Protein AF-A0A0V1IYU2-F1 (afdb_monomer_lite)

Secondary structure (DSSP, 8-state):
---------SS----S---------TT------------------------------------------------TT-HHHHHHHHHHHHHSSS--HHHHHHHHHHHHHHHHHHHHHHHHHHHHHHHHHHHHHHHHHHHHHHHHHHHHHHHHHHHHHHHHHHHHHHHHHHHHHH-

Structure (mmCIF, N/CA/C/O backbone):
data_AF-A0A0V1IYU2-F1
#
_entry.id   AF-A0A0V1IYU2-F1
#
loop_
_atom_site.group_PDB
_atom_site.id
_atom_site.type_symbol
_atom_site.label_atom_id
_atom_site.label_alt_id
_atom_site.label_comp_id
_atom_site.label_asym_id
_atom_site.label_entity_id
_atom_site.label_seq_id
_atom_site.pdbx_PDB_ins_code
_atom_site.Cartn_x
_atom_site.Cartn_y
_atom_site.Cartn_z
_atom_site.occupancy
_atom_site.B_iso_or_equiv
_atom_site.auth_seq_id
_atom_site.auth_comp_id
_atom_site.auth_asym_id
_atom_site.auth_atom_id
_atom_site.pdbx_PDB_model_num
ATOM 1 N N . MET A 1 1 ? -43.303 -24.265 19.852 1.00 39.22 1 MET A N 1
ATOM 2 C CA . MET A 1 1 ? -41.902 -24.552 19.476 1.00 39.22 1 MET A CA 1
ATOM 3 C C . MET A 1 1 ? -41.803 -24.473 17.961 1.00 39.22 1 MET A C 1
ATOM 5 O O . MET A 1 1 ? -42.443 -25.275 17.300 1.00 39.22 1 MET A O 1
ATOM 9 N N . ALA A 1 2 ? -41.106 -23.475 17.415 1.00 40.03 2 ALA A N 1
ATOM 10 C CA . ALA A 1 2 ? -40.947 -23.300 15.970 1.00 40.03 2 ALA A CA 1
ATOM 11 C C . ALA A 1 2 ? -39.476 -23.530 15.602 1.00 40.03 2 ALA A C 1
ATOM 13 O O . ALA A 1 2 ? -38.603 -22.782 16.043 1.00 40.03 2 ALA A O 1
ATOM 14 N N . LEU A 1 3 ? -39.206 -24.590 14.839 1.00 44.59 3 LEU A N 1
ATOM 15 C CA . LEU A 1 3 ? -37.882 -24.884 14.296 1.00 44.59 3 LEU A CA 1
ATOM 16 C C . LEU A 1 3 ? -37.605 -23.906 13.150 1.00 44.59 3 LEU A C 1
ATOM 18 O O . LEU A 1 3 ? -38.351 -23.868 12.172 1.00 44.59 3 LEU A O 1
ATOM 22 N N . ARG A 1 4 ? -36.550 -23.093 13.274 1.00 51.97 4 ARG A N 1
ATOM 23 C CA . ARG A 1 4 ? -36.096 -22.237 12.175 1.00 51.97 4 ARG A CA 1
ATOM 24 C C . ARG A 1 4 ? -35.326 -23.098 11.178 1.00 51.97 4 ARG A C 1
ATOM 26 O O . ARG A 1 4 ? -34.238 -23.578 11.477 1.00 51.97 4 ARG A O 1
ATOM 33 N N . TYR A 1 5 ? -35.925 -23.298 10.012 1.00 42.00 5 TYR A N 1
ATOM 34 C CA . TYR A 1 5 ? -35.306 -23.926 8.854 1.00 42.00 5 TYR A CA 1
ATOM 35 C C . TYR A 1 5 ? -34.195 -23.003 8.330 1.00 42.00 5 TYR A C 1
ATOM 37 O O . TYR A 1 5 ? -34.474 -21.899 7.865 1.00 42.00 5 TYR A O 1
ATOM 45 N N . ILE A 1 6 ? -32.933 -23.417 8.454 1.00 53.81 6 ILE A N 1
ATOM 46 C CA . ILE A 1 6 ? -31.809 -22.727 7.814 1.00 53.81 6 ILE A CA 1
ATOM 47 C C . ILE A 1 6 ? -31.797 -23.188 6.356 1.00 53.81 6 ILE A C 1
ATOM 49 O O . ILE A 1 6 ? -31.488 -24.342 6.074 1.00 53.81 6 ILE A O 1
ATOM 53 N N . GLN A 1 7 ? -32.158 -22.298 5.430 1.00 43.53 7 GLN A N 1
ATOM 54 C CA . GLN A 1 7 ? -31.905 -22.513 4.007 1.00 43.53 7 GLN A CA 1
ATOM 55 C C . GLN A 1 7 ? -30.392 -22.467 3.770 1.00 43.53 7 GLN A C 1
ATOM 57 O O . GLN A 1 7 ? -29.787 -21.397 3.783 1.00 43.53 7 GLN A O 1
ATOM 62 N N . SER A 1 8 ? -29.772 -23.623 3.547 1.00 50.06 8 SER A N 1
ATOM 63 C CA . SER A 1 8 ? -28.464 -23.695 2.899 1.00 50.06 8 SER A CA 1
ATOM 64 C C . SER A 1 8 ? -28.647 -23.508 1.391 1.00 50.06 8 SER A C 1
ATOM 66 O O . SER A 1 8 ? -29.415 -24.237 0.763 1.00 50.06 8 SER A O 1
ATOM 68 N N . SER A 1 9 ? -27.954 -22.513 0.829 1.00 43.78 9 SER A N 1
ATOM 69 C CA . SER A 1 9 ? -27.851 -22.286 -0.620 1.00 43.78 9 SER A CA 1
ATOM 70 C C . SER A 1 9 ? -27.210 -23.506 -1.311 1.00 43.78 9 SER A C 1
ATOM 72 O O . SER A 1 9 ? -26.313 -24.100 -0.709 1.00 43.78 9 SER A O 1
ATOM 74 N N . PRO A 1 10 ? -27.623 -23.900 -2.535 1.00 50.91 10 PRO A N 1
ATOM 75 C CA . PRO A 1 10 ? -27.246 -25.189 -3.120 1.00 50.91 10 PRO A CA 1
ATOM 76 C C . PRO A 1 10 ? -25.832 -25.252 -3.700 1.00 50.91 10 PRO A C 1
ATOM 78 O O . PRO A 1 10 ? -25.404 -26.334 -4.082 1.00 50.91 10 PRO A O 1
ATOM 81 N N . GLU A 1 11 ? -25.094 -24.146 -3.779 1.00 49.44 11 GLU A N 1
ATOM 82 C CA . GLU A 1 11 ? -23.765 -24.153 -4.394 1.00 49.44 11 GLU A CA 1
ATOM 83 C C . GLU A 1 11 ? -22.719 -23.516 -3.481 1.00 49.44 11 GLU A C 1
ATOM 85 O O . GLU A 1 11 ? -22.836 -22.377 -3.023 1.00 49.44 11 GLU A O 1
ATOM 90 N N . GLY A 1 12 ? -21.714 -24.328 -3.156 1.00 53.03 12 GLY A N 1
ATOM 91 C CA . GLY A 1 12 ? -20.666 -24.036 -2.195 1.00 53.03 12 GLY A CA 1
ATOM 92 C C . GLY A 1 12 ? -19.688 -22.977 -2.682 1.00 53.03 12 GLY A C 1
ATOM 93 O O . GLY A 1 12 ? -18.612 -23.297 -3.178 1.00 53.03 12 GLY A O 1
ATOM 94 N N . THR A 1 13 ? -20.006 -21.713 -2.430 1.00 49.16 13 THR A N 1
ATOM 95 C CA . THR A 1 13 ? -19.024 -20.626 -2.438 1.00 49.16 13 THR A CA 1
ATOM 96 C C . THR A 1 13 ? -19.037 -19.925 -1.088 1.00 49.16 13 THR A C 1
ATOM 98 O O . THR A 1 13 ? -19.891 -19.085 -0.805 1.00 49.16 13 THR A O 1
ATOM 101 N N . HIS A 1 14 ? -18.078 -20.290 -0.237 1.00 49.97 14 HIS A N 1
ATOM 102 C CA . HIS A 1 14 ? -17.755 -19.537 0.967 1.00 49.97 14 HIS A CA 1
ATOM 103 C C . HIS A 1 14 ? -17.248 -18.145 0.571 1.00 49.97 14 HIS A C 1
ATOM 105 O O . HIS A 1 14 ? -16.260 -18.013 -0.151 1.00 49.97 14 HIS A O 1
ATOM 111 N N . LEU A 1 15 ? -17.928 -17.105 1.055 1.00 50.03 15 LEU A N 1
ATOM 112 C CA . LEU A 1 15 ? -17.419 -15.741 1.021 1.00 50.03 15 LEU A CA 1
ATOM 113 C C . LEU A 1 15 ? -16.381 -15.540 2.133 1.00 50.03 15 LEU A C 1
ATOM 115 O O . LEU A 1 15 ? -16.536 -16.032 3.248 1.00 50.03 15 LEU A O 1
ATOM 119 N N . VAL A 1 16 ? -15.403 -14.695 1.802 1.00 42.38 16 VAL A N 1
ATOM 120 C CA . VAL A 1 16 ? -14.367 -14.084 2.653 1.00 42.38 16 VAL A CA 1
ATOM 121 C C . VAL A 1 16 ? -13.100 -14.923 2.863 1.00 42.38 16 VAL A C 1
ATOM 123 O O . VAL A 1 16 ? -12.775 -15.392 3.946 1.00 42.38 16 VAL A O 1
ATOM 126 N N . GLY A 1 17 ? -12.320 -15.006 1.789 1.00 37.50 17 GLY A N 1
ATOM 127 C CA . GLY A 1 17 ? -10.905 -15.357 1.800 1.00 37.50 17 GLY A CA 1
ATOM 128 C C . GLY A 1 17 ? -10.401 -15.305 0.366 1.00 37.50 17 GLY A C 1
ATOM 129 O O . GLY A 1 17 ? -10.810 -16.116 -0.455 1.00 37.50 17 GLY A O 1
ATOM 130 N N . VAL A 1 18 ? -9.575 -14.319 0.017 1.00 42.00 18 VAL A N 1
ATOM 131 C CA . VAL A 1 18 ? -8.947 -14.260 -1.310 1.00 42.00 18 VAL A CA 1
ATOM 132 C C . VAL A 1 18 ? -7.918 -15.388 -1.388 1.00 42.00 18 VAL A C 1
ATOM 134 O O . VAL A 1 18 ? -6.740 -15.200 -1.099 1.00 42.00 18 VAL A O 1
ATOM 137 N N . SER A 1 19 ? -8.362 -16.582 -1.768 1.00 37.44 19 SER A N 1
ATOM 138 C CA . SER A 1 19 ? -7.483 -17.624 -2.281 1.00 37.44 19 SER A CA 1
ATOM 139 C C . SER A 1 19 ? -7.230 -17.306 -3.747 1.00 37.44 19 SER A C 1
ATOM 141 O O . SER A 1 19 ? -8.025 -17.632 -4.625 1.00 37.44 19 SER A O 1
ATOM 143 N N . ARG A 1 20 ? -6.118 -16.620 -4.017 1.00 35.91 20 ARG A N 1
ATOM 144 C CA . ARG A 1 20 ? -5.552 -16.550 -5.363 1.00 35.91 20 ARG A CA 1
ATOM 145 C C . ARG A 1 20 ? -5.159 -17.974 -5.758 1.00 35.91 20 ARG A C 1
ATOM 147 O O . ARG A 1 20 ? -4.127 -18.467 -5.311 1.00 35.91 20 ARG A O 1
ATOM 154 N N . ALA A 1 21 ? -5.998 -18.635 -6.549 1.00 38.84 21 ALA A N 1
ATOM 155 C CA . ALA A 1 21 ? -5.629 -19.858 -7.242 1.00 38.84 21 ALA A CA 1
ATOM 156 C C . ALA A 1 21 ? -4.507 -19.505 -8.228 1.00 38.84 21 ALA A C 1
ATOM 158 O O . ALA A 1 21 ? -4.704 -18.747 -9.176 1.00 38.84 21 ALA A O 1
ATOM 159 N N . VAL A 1 22 ? -3.298 -19.970 -7.930 1.00 41.03 22 VAL A N 1
ATOM 160 C CA . VAL A 1 22 ? -2.207 -20.022 -8.898 1.00 41.03 22 VAL A CA 1
ATOM 161 C C . VAL A 1 22 ? -2.395 -21.344 -9.624 1.00 41.03 22 VAL A C 1
ATOM 163 O O . VAL A 1 22 ? -2.252 -22.400 -9.012 1.00 41.03 22 VAL A O 1
ATOM 166 N N . GLU A 1 23 ? -2.778 -21.284 -10.896 1.00 42.31 23 GLU A N 1
ATOM 167 C CA . GLU A 1 23 ? -2.736 -22.447 -11.777 1.00 42.31 23 GLU A CA 1
ATOM 168 C C . GLU A 1 23 ? -1.279 -22.916 -11.861 1.00 42.31 23 GLU A C 1
ATOM 170 O O . GLU A 1 23 ? -0.375 -22.156 -12.219 1.00 42.31 23 GLU A O 1
ATOM 175 N N . VAL A 1 24 ? -1.045 -24.149 -11.419 1.00 38.22 24 VAL A N 1
ATOM 176 C CA . VAL A 1 24 ? 0.263 -24.796 -11.451 1.00 38.22 24 VAL A CA 1
ATOM 177 C C . VAL A 1 24 ? 0.480 -25.301 -12.874 1.00 38.22 24 VAL A C 1
ATOM 179 O O . VAL A 1 24 ? -0.095 -26.308 -13.271 1.00 38.22 24 VAL A O 1
ATOM 182 N N . ASP A 1 25 ? 1.302 -24.587 -13.639 1.00 40.94 25 ASP A N 1
ATOM 183 C CA . ASP A 1 25 ? 1.925 -25.119 -14.851 1.00 40.94 25 ASP A CA 1
ATOM 184 C C . ASP A 1 25 ? 3.034 -26.103 -14.431 1.00 40.94 25 ASP A C 1
ATOM 186 O O . ASP A 1 25 ? 3.992 -25.731 -13.745 1.00 40.94 25 ASP A O 1
ATOM 190 N N . GLU A 1 26 ? 2.893 -27.378 -14.796 1.00 48.06 26 GLU A N 1
ATOM 191 C CA . GLU A 1 26 ? 3.745 -28.490 -14.348 1.00 48.06 26 GLU A CA 1
ATOM 192 C C . GLU A 1 26 ? 5.155 -28.522 -14.978 1.00 48.06 26 GLU A C 1
ATOM 194 O O . GLU A 1 26 ? 5.830 -29.548 -14.925 1.00 48.06 26 GLU A O 1
ATOM 199 N N . ASN A 1 27 ? 5.665 -27.426 -15.553 1.00 49.31 27 ASN A N 1
ATOM 200 C CA . ASN A 1 27 ? 6.906 -27.482 -16.341 1.00 49.31 27 ASN A CA 1
ATOM 201 C C . ASN A 1 27 ? 7.985 -26.432 -16.039 1.00 49.31 27 ASN A C 1
ATOM 203 O O . ASN A 1 27 ? 8.758 -26.057 -16.923 1.00 49.31 27 ASN A O 1
ATOM 207 N N . THR A 1 28 ? 8.162 -26.032 -14.775 1.00 42.28 28 THR A N 1
ATOM 208 C CA . THR A 1 28 ? 9.321 -25.200 -14.389 1.00 42.28 28 THR A CA 1
ATOM 209 C C . THR A 1 28 ? 10.238 -25.888 -13.373 1.00 42.28 28 THR A C 1
ATOM 211 O O 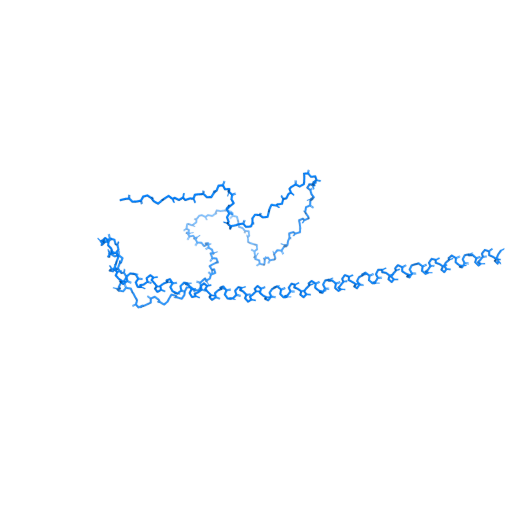. THR A 1 28 ? 9.906 -26.078 -12.206 1.00 42.28 28 THR A O 1
ATOM 214 N N . LYS A 1 29 ? 11.442 -26.253 -13.837 1.00 53.75 29 LYS A N 1
ATOM 215 C CA . LYS A 1 29 ? 12.543 -26.830 -13.042 1.00 53.75 29 LYS A CA 1
ATOM 216 C C . LYS A 1 29 ? 12.932 -25.903 -11.871 1.00 53.75 29 LYS A C 1
ATOM 218 O O . LYS A 1 29 ? 12.954 -24.686 -12.060 1.00 53.75 29 LYS A O 1
ATOM 223 N N . PRO A 1 30 ? 13.334 -26.429 -10.696 1.00 39.62 30 PRO A N 1
ATOM 224 C CA . PRO A 1 30 ? 13.686 -25.598 -9.546 1.00 39.62 30 PRO A CA 1
ATOM 225 C C . PRO A 1 30 ? 14.987 -24.821 -9.802 1.00 39.62 30 PRO A C 1
ATOM 227 O O . PRO A 1 30 ? 16.094 -25.364 -9.748 1.00 39.62 30 PRO A O 1
ATOM 230 N N . GLY A 1 31 ? 14.852 -23.524 -10.081 1.00 40.91 31 GLY A N 1
ATOM 231 C CA . GLY A 1 31 ? 15.964 -22.581 -10.150 1.00 40.91 31 GLY A CA 1
ATOM 232 C C . GLY A 1 31 ? 16.564 -22.335 -8.764 1.00 40.91 31 GLY A C 1
ATOM 233 O O . GLY A 1 31 ? 15.858 -22.045 -7.800 1.00 40.91 31 GLY A O 1
ATOM 234 N N . LYS A 1 32 ? 17.890 -22.456 -8.648 1.00 47.50 32 LYS A N 1
ATOM 235 C CA . LYS A 1 32 ? 18.639 -22.182 -7.413 1.00 47.50 32 LYS A CA 1
ATOM 236 C C . LYS A 1 32 ? 18.584 -20.683 -7.091 1.00 47.50 32 LYS A C 1
ATOM 238 O O . LYS A 1 32 ? 19.173 -19.882 -7.809 1.00 47.50 32 LYS A O 1
ATOM 243 N N . VAL A 1 33 ? 17.934 -20.312 -5.989 1.00 47.84 33 VAL A N 1
ATOM 244 C CA . VAL A 1 33 ? 17.949 -18.933 -5.471 1.00 47.84 33 VAL A CA 1
ATOM 245 C C . VAL A 1 33 ? 19.329 -18.631 -4.852 1.00 47.84 33 VAL A C 1
ATOM 247 O O . VAL A 1 33 ? 19.802 -19.423 -4.027 1.00 47.84 33 VAL A O 1
ATOM 250 N N . PRO A 1 34 ? 20.006 -17.519 -5.201 1.00 47.34 34 PRO A N 1
ATOM 251 C CA . PRO A 1 34 ? 21.281 -17.148 -4.590 1.00 47.34 34 PRO A CA 1
ATOM 252 C C . PRO A 1 34 ? 21.102 -16.795 -3.108 1.00 47.34 34 PRO A C 1
ATOM 254 O O . PRO A 1 34 ? 20.306 -15.932 -2.743 1.00 47.34 34 PRO A O 1
ATOM 257 N N . LYS A 1 35 ? 21.873 -17.448 -2.232 1.00 54.34 35 LYS A N 1
ATOM 258 C CA . LYS A 1 35 ? 21.887 -17.188 -0.785 1.00 54.34 35 LYS A CA 1
ATOM 259 C C . LYS A 1 35 ? 22.670 -15.910 -0.462 1.00 54.34 35 LYS A C 1
ATOM 261 O O . LYS A 1 35 ? 23.770 -15.986 0.081 1.00 54.34 35 LYS A O 1
ATOM 266 N N . ASN A 1 36 ? 22.099 -14.737 -0.720 1.00 47.75 36 ASN A N 1
ATOM 267 C CA . ASN A 1 36 ? 22.630 -13.489 -0.164 1.00 47.75 36 ASN A CA 1
ATOM 268 C C . ASN A 1 36 ? 22.087 -13.280 1.253 1.00 47.75 36 ASN A C 1
ATOM 270 O O . ASN A 1 36 ? 21.103 -12.590 1.497 1.00 47.75 36 ASN A O 1
ATOM 274 N N . ARG A 1 37 ? 22.753 -13.934 2.209 1.00 50.78 37 ARG A N 1
ATOM 275 C CA . ARG A 1 37 ? 22.524 -13.767 3.644 1.00 50.78 37 ARG A CA 1
ATOM 276 C C . ARG A 1 37 ? 23.103 -12.420 4.078 1.00 50.78 37 ARG A C 1
ATOM 278 O O . ARG A 1 37 ? 24.315 -12.306 4.262 1.00 50.78 37 ARG A O 1
ATOM 285 N N . ILE A 1 38 ? 22.240 -11.420 4.247 1.00 51.69 38 ILE A N 1
ATOM 286 C CA . ILE A 1 38 ? 22.574 -10.133 4.873 1.00 51.69 38 ILE A CA 1
ATOM 287 C C . ILE A 1 38 ? 23.234 -10.418 6.233 1.00 51.69 38 ILE A C 1
ATOM 289 O O . ILE A 1 38 ? 22.621 -10.994 7.135 1.00 51.69 38 ILE A O 1
ATOM 293 N N . LYS A 1 39 ? 24.521 -10.075 6.366 1.00 48.34 39 LYS A N 1
ATOM 294 C CA . LYS A 1 39 ? 25.270 -10.184 7.623 1.00 48.34 39 LYS A CA 1
ATOM 295 C C . LYS A 1 39 ? 24.852 -9.018 8.521 1.00 48.34 39 LYS A C 1
ATOM 297 O O . LYS A 1 39 ? 25.295 -7.896 8.312 1.00 48.34 39 LYS A O 1
ATOM 302 N N . ARG A 1 40 ? 24.001 -9.281 9.515 1.00 42.00 40 ARG A N 1
ATOM 303 C CA . ARG A 1 40 ? 23.766 -8.337 10.615 1.00 42.00 40 ARG A CA 1
ATOM 304 C C . ARG A 1 40 ? 25.032 -8.269 11.469 1.00 42.00 40 ARG A C 1
ATOM 306 O O . ARG A 1 40 ? 25.471 -9.289 12.000 1.00 42.00 40 ARG A O 1
ATOM 313 N N . PHE A 1 41 ? 25.630 -7.086 11.551 1.00 42.12 41 PHE A N 1
ATOM 314 C CA . PHE A 1 41 ? 26.719 -6.787 12.471 1.00 42.12 41 PHE A CA 1
ATOM 315 C C . PHE A 1 41 ? 26.152 -6.738 13.892 1.00 42.12 41 PHE A C 1
ATOM 317 O O . PHE A 1 41 ? 25.411 -5.822 14.228 1.00 42.12 41 PHE A O 1
ATOM 324 N N . PHE A 1 42 ? 26.493 -7.726 14.716 1.00 41.34 42 PHE A N 1
ATOM 325 C CA . PHE A 1 42 ? 26.373 -7.616 16.166 1.00 41.34 42 PHE A CA 1
ATOM 326 C C . PHE A 1 42 ? 27.781 -7.416 16.722 1.00 41.34 42 PHE A C 1
ATOM 328 O O . PHE A 1 42 ? 28.609 -8.327 16.700 1.00 41.34 42 PHE A O 1
ATOM 335 N N . SER A 1 43 ? 28.066 -6.198 17.173 1.00 47.62 43 SER A N 1
ATOM 336 C CA . SER A 1 43 ? 29.187 -5.903 18.057 1.00 47.62 43 SER A CA 1
ATOM 337 C C . SER A 1 43 ? 28.855 -6.466 19.438 1.00 47.62 43 SER A C 1
ATOM 339 O O . SER A 1 43 ? 28.040 -5.902 20.163 1.00 47.62 43 SER A O 1
ATOM 341 N N . GLY A 1 44 ? 29.447 -7.604 19.788 1.00 36.62 44 GLY A N 1
ATOM 342 C CA . GLY A 1 44 ? 29.257 -8.239 21.088 1.00 36.62 44 GLY A CA 1
ATOM 343 C C . GLY A 1 44 ? 30.389 -9.219 21.363 1.00 36.62 44 GLY A C 1
ATOM 344 O O . GLY A 1 44 ? 30.663 -10.104 20.558 1.00 36.62 44 GLY A O 1
ATOM 345 N N . SER A 1 45 ? 31.091 -8.982 22.464 1.00 45.41 45 SER A N 1
ATOM 346 C CA . SER A 1 45 ? 32.382 -9.557 22.839 1.00 45.41 45 SER A CA 1
ATOM 347 C C . SER A 1 45 ? 32.393 -11.091 22.912 1.00 45.41 45 SER A C 1
ATOM 349 O O . SER A 1 45 ? 31.461 -11.718 23.410 1.00 45.41 45 SER A O 1
ATOM 351 N N . ARG A 1 46 ? 33.479 -11.712 22.434 1.00 40.84 46 ARG A N 1
ATOM 352 C CA . ARG A 1 46 ? 33.683 -13.167 22.453 1.00 40.84 46 ARG A CA 1
ATOM 353 C C . ARG A 1 46 ? 34.395 -13.561 23.752 1.00 40.84 46 ARG A C 1
ATOM 355 O O . ARG A 1 46 ? 35.611 -13.418 23.836 1.00 40.84 46 ARG A O 1
ATOM 362 N N . VAL A 1 47 ? 33.668 -14.106 24.726 1.00 39.78 47 VAL A N 1
ATOM 363 C CA . VAL A 1 47 ? 34.256 -14.711 25.936 1.00 39.78 47 VAL A CA 1
ATOM 364 C C . VAL A 1 47 ? 34.239 -16.238 25.798 1.00 39.78 47 VAL A C 1
ATOM 366 O O . VAL A 1 47 ? 33.200 -16.835 25.528 1.00 39.78 47 VAL A O 1
ATOM 369 N N . LYS A 1 48 ? 35.413 -16.870 25.929 1.00 46.50 48 LYS A N 1
ATOM 370 C CA . LYS A 1 48 ? 35.601 -18.331 26.000 1.00 46.50 48 LYS A CA 1
ATOM 371 C C . LYS A 1 48 ? 35.697 -18.737 27.473 1.00 46.50 48 LYS A C 1
ATOM 373 O O . LYS A 1 48 ? 36.507 -18.138 28.174 1.00 46.50 48 LYS A O 1
ATOM 378 N N . VAL A 1 49 ? 34.967 -19.764 27.922 1.00 36.62 49 VAL A N 1
ATOM 379 C CA . VAL A 1 49 ? 35.146 -20.339 29.273 1.00 36.62 49 VAL A CA 1
ATOM 380 C C . VAL A 1 49 ? 35.106 -21.876 29.232 1.00 36.62 49 VAL A C 1
ATOM 382 O O . VAL A 1 49 ? 34.255 -22.459 28.563 1.00 36.62 49 VAL A O 1
ATOM 385 N N . SER A 1 50 ? 36.078 -22.493 29.919 1.00 37.50 50 SER A N 1
ATOM 386 C CA . SER A 1 50 ? 36.258 -23.937 30.187 1.00 37.50 50 SER A CA 1
ATOM 387 C C . SER A 1 50 ? 35.326 -24.451 31.302 1.00 37.50 50 SER A C 1
ATOM 389 O O . SER A 1 50 ? 34.828 -23.638 32.078 1.00 37.50 50 SER A O 1
ATOM 391 N N . PRO A 1 51 ? 35.104 -25.774 31.445 1.00 46.34 51 PRO A N 1
ATOM 392 C CA . PRO A 1 51 ? 34.079 -26.304 32.340 1.00 46.34 51 PRO A CA 1
ATOM 393 C C . PRO A 1 51 ? 34.568 -26.580 33.775 1.00 46.34 51 PRO A C 1
ATOM 395 O O . PRO A 1 51 ? 35.714 -26.969 33.994 1.00 46.34 51 PRO A O 1
ATOM 398 N N . ASN A 1 52 ? 33.597 -26.500 34.694 1.00 41.53 52 ASN A N 1
ATOM 399 C CA . ASN A 1 52 ? 33.542 -26.973 36.087 1.00 41.53 52 ASN A CA 1
ATOM 400 C C . ASN A 1 52 ? 34.154 -26.079 37.178 1.00 41.53 52 ASN A C 1
ATOM 402 O O . ASN A 1 52 ? 35.350 -26.149 37.438 1.00 41.53 52 ASN A O 1
ATOM 406 N N . LYS A 1 53 ? 33.296 -25.388 37.947 1.00 38.66 53 LYS A N 1
ATOM 407 C CA . LYS A 1 53 ? 32.718 -25.888 39.215 1.00 38.66 53 LYS A CA 1
ATOM 408 C C . LYS A 1 53 ? 31.351 -25.235 39.462 1.00 38.66 53 LYS A C 1
ATOM 410 O O . LYS A 1 53 ? 31.048 -24.190 38.902 1.00 38.66 53 LYS A O 1
ATOM 415 N N . VAL A 1 54 ? 30.518 -25.950 40.205 1.00 49.06 54 VAL A N 1
ATOM 416 C CA . VAL A 1 54 ? 29.086 -25.726 40.408 1.00 49.06 54 VAL A CA 1
ATOM 417 C C . VAL A 1 54 ? 28.888 -24.702 41.521 1.00 49.06 54 VAL A C 1
ATOM 419 O O . VAL A 1 54 ? 29.368 -24.954 42.617 1.00 49.06 54 VAL A O 1
ATOM 422 N N . ASP A 1 55 ? 28.141 -23.634 41.252 1.00 41.03 55 ASP A N 1
ATOM 423 C CA . ASP A 1 55 ? 27.385 -22.891 42.263 1.00 41.03 55 ASP A CA 1
ATOM 424 C C . ASP A 1 55 ? 25.995 -22.627 41.676 1.00 41.03 55 ASP A C 1
ATOM 426 O O . ASP A 1 55 ? 25.842 -22.051 40.597 1.00 41.03 55 ASP A O 1
ATOM 430 N N . VAL A 1 56 ? 24.972 -23.153 42.348 1.00 52.91 56 VAL A N 1
ATOM 431 C CA . VAL A 1 56 ? 23.565 -22.978 41.981 1.00 52.91 56 VAL A CA 1
ATOM 432 C C . VAL A 1 56 ? 23.191 -21.513 42.186 1.00 52.91 56 VAL A C 1
ATOM 434 O O . VAL A 1 56 ? 23.142 -21.028 43.312 1.00 52.91 56 VAL A O 1
ATOM 43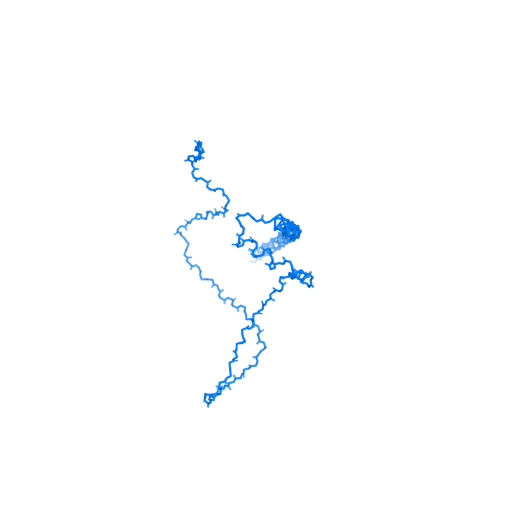7 N N . SER A 1 57 ? 22.892 -20.823 41.088 1.00 47.19 57 SER A N 1
ATOM 438 C CA . SER A 1 57 ? 22.172 -19.554 41.086 1.00 47.19 57 SER A CA 1
ATOM 439 C C . SER A 1 57 ? 21.207 -19.560 39.907 1.00 47.19 57 SER A C 1
ATOM 441 O O . SER A 1 57 ? 21.606 -19.589 38.742 1.00 47.19 57 SER A O 1
ATOM 443 N N . THR A 1 58 ? 19.921 -19.640 40.225 1.00 54.16 58 THR A N 1
ATOM 444 C CA . THR A 1 58 ? 18.810 -19.625 39.277 1.00 54.16 58 THR A CA 1
ATOM 445 C C . THR A 1 58 ? 18.793 -18.276 38.554 1.00 54.16 58 THR A C 1
ATOM 447 O O . THR A 1 58 ? 18.430 -17.273 39.158 1.00 54.16 58 THR A O 1
ATOM 450 N N . MET A 1 59 ? 19.171 -18.228 37.272 1.00 40.94 59 MET A N 1
ATOM 451 C CA . MET A 1 59 ? 18.980 -17.037 36.434 1.00 40.94 59 MET A CA 1
ATOM 452 C C . MET A 1 59 ? 18.014 -17.346 35.294 1.00 40.94 59 MET A C 1
ATOM 454 O O . MET A 1 59 ? 18.373 -17.885 34.248 1.00 40.94 59 MET A O 1
ATOM 458 N N . THR A 1 60 ? 16.751 -17.017 35.533 1.00 59.03 60 THR A N 1
ATOM 459 C CA . THR A 1 60 ? 15.720 -16.828 34.515 1.00 59.03 60 THR A CA 1
ATOM 460 C C . THR A 1 60 ? 15.858 -15.431 33.922 1.00 59.03 60 THR A C 1
ATOM 462 O O . THR A 1 60 ? 15.121 -14.539 34.319 1.00 59.03 60 THR A O 1
ATOM 465 N N . ASP A 1 61 ? 16.754 -15.246 32.956 1.00 47.25 61 ASP A N 1
ATOM 466 C CA . ASP A 1 61 ? 16.806 -14.009 32.167 1.00 47.25 61 ASP A CA 1
ATOM 467 C C . ASP A 1 61 ? 16.496 -14.323 30.700 1.00 47.25 61 ASP A C 1
ATOM 469 O O . ASP A 1 61 ? 17.362 -14.358 29.825 1.00 47.25 61 ASP A O 1
ATOM 473 N N . VAL A 1 62 ? 15.213 -14.577 30.427 1.00 58.41 62 VAL A N 1
ATOM 474 C CA . VAL A 1 62 ? 14.665 -14.442 29.074 1.00 58.41 62 VAL A CA 1
ATOM 475 C C . VAL A 1 62 ? 14.270 -12.979 28.921 1.00 58.41 62 VAL A C 1
ATOM 477 O O . VAL A 1 62 ? 13.237 -12.551 29.430 1.00 58.41 62 VAL A O 1
ATOM 480 N N . ALA A 1 63 ? 15.103 -12.206 28.227 1.00 50.34 63 ALA A N 1
ATOM 481 C CA . ALA A 1 63 ? 14.759 -10.853 27.811 1.00 50.34 63 ALA A CA 1
ATOM 482 C C . ALA A 1 63 ? 13.618 -10.919 26.782 1.00 50.34 63 ALA A C 1
ATOM 484 O O . ALA A 1 63 ? 13.834 -11.090 25.580 1.00 50.34 63 ALA A O 1
ATOM 485 N N . VAL A 1 64 ? 12.384 -10.834 27.274 1.00 48.59 64 VAL A N 1
ATOM 486 C CA . VAL A 1 64 ? 11.200 -10.580 26.458 1.00 48.59 64 VAL A CA 1
ATOM 487 C C . VAL A 1 64 ? 11.254 -9.108 26.068 1.00 48.59 64 VAL A C 1
ATOM 489 O O . VAL A 1 64 ? 11.079 -8.231 26.907 1.00 48.59 64 VAL A O 1
ATOM 492 N N . ASN A 1 65 ? 11.514 -8.825 24.791 1.00 51.88 65 ASN A N 1
ATOM 493 C CA . ASN A 1 65 ? 11.268 -7.497 24.238 1.00 51.88 65 ASN A CA 1
ATOM 494 C C . ASN A 1 65 ? 9.753 -7.311 24.127 1.00 51.88 65 ASN A C 1
ATOM 496 O O . ASN A 1 65 ? 9.148 -7.596 23.093 1.00 51.88 65 ASN A O 1
ATOM 500 N N . THR A 1 66 ? 9.139 -6.878 25.219 1.00 50.53 66 THR A N 1
ATOM 501 C CA . THR A 1 66 ? 7.752 -6.435 25.251 1.00 50.53 66 THR A CA 1
ATOM 502 C C . THR A 1 66 ? 7.671 -5.112 24.498 1.00 50.53 66 THR A C 1
ATOM 504 O O . THR A 1 66 ? 8.166 -4.089 24.960 1.00 50.53 66 THR A O 1
ATOM 507 N N . VAL A 1 67 ? 7.068 -5.129 23.308 1.00 52.47 67 VAL A N 1
ATOM 508 C CA . VAL A 1 67 ? 6.509 -3.910 22.721 1.00 52.47 67 VAL A CA 1
ATOM 509 C C . VAL A 1 67 ? 5.368 -3.512 23.645 1.00 52.47 67 VAL A C 1
ATOM 511 O O . VAL A 1 67 ? 4.403 -4.263 23.786 1.00 52.47 67 VAL A O 1
ATOM 514 N N . GLU A 1 68 ? 5.510 -2.378 24.326 1.00 41.06 68 GLU A N 1
ATOM 515 C CA . GLU A 1 68 ? 4.436 -1.794 25.119 1.00 41.06 68 GLU A CA 1
ATOM 516 C C . GLU A 1 68 ? 3.285 -1.435 24.175 1.00 41.06 68 GLU A C 1
ATOM 518 O O . GLU A 1 68 ? 3.235 -0.363 23.574 1.00 41.06 68 GLU A O 1
ATOM 523 N N . ILE A 1 69 ? 2.341 -2.363 24.022 1.00 48.34 69 ILE A N 1
ATOM 524 C CA . ILE A 1 69 ? 0.972 -2.001 23.685 1.00 48.34 69 ILE A CA 1
ATOM 525 C C . ILE A 1 69 ? 0.533 -1.143 24.864 1.00 48.34 69 ILE A C 1
ATOM 527 O O . ILE A 1 69 ? 0.331 -1.664 25.960 1.00 48.34 69 ILE A O 1
ATOM 531 N N . GLY A 1 70 ? 0.491 0.173 24.656 1.00 46.66 70 GLY A N 1
ATOM 532 C CA . GLY A 1 70 ? 0.076 1.156 25.648 1.00 46.66 70 GLY A CA 1
ATOM 533 C C . GLY A 1 70 ? -1.365 0.908 26.077 1.00 46.66 70 GLY A C 1
ATOM 534 O O . GLY A 1 70 ? -2.296 1.544 25.592 1.00 46.66 70 GLY A O 1
ATOM 535 N N . VAL A 1 71 ? -1.556 -0.035 26.993 1.00 44.78 71 VAL A N 1
ATOM 536 C CA . VAL A 1 71 ? -2.753 -0.128 27.809 1.00 44.78 71 VAL A CA 1
ATOM 537 C C . VAL A 1 71 ? -2.600 0.983 28.837 1.00 44.78 71 VAL A C 1
ATOM 539 O O . VAL A 1 71 ? -1.804 0.867 29.763 1.00 44.78 71 VAL A O 1
ATOM 542 N N . CYS A 1 72 ? -3.326 2.088 28.656 1.00 35.53 72 CYS A N 1
ATOM 543 C CA . CYS A 1 72 ? -3.445 3.121 29.680 1.00 35.53 72 CYS A CA 1
ATOM 544 C C . CYS A 1 72 ? -4.158 2.517 30.895 1.00 35.53 72 CYS A C 1
ATOM 546 O O . CYS A 1 72 ? -5.381 2.553 31.015 1.00 35.53 72 CYS A O 1
ATOM 548 N N . THR A 1 73 ? -3.392 1.895 31.779 1.00 48.28 73 THR A N 1
ATOM 549 C CA . THR A 1 73 ? -3.854 1.381 33.058 1.00 48.28 73 THR A CA 1
ATOM 550 C C . THR A 1 73 ? -3.917 2.515 34.074 1.00 48.28 73 THR A C 1
ATOM 552 O O . THR A 1 73 ? -3.076 2.626 34.960 1.00 48.28 73 THR A O 1
ATOM 555 N N . GLU A 1 74 ? -4.949 3.349 33.983 1.00 49.75 74 GLU A N 1
ATOM 556 C CA . GLU A 1 74 ? -5.402 4.150 35.124 1.00 49.75 74 GLU A CA 1
ATOM 557 C C . GLU A 1 74 ? -6.239 3.240 36.048 1.00 49.75 74 GLU A C 1
ATOM 559 O O . GLU A 1 74 ? -7.465 3.227 35.996 1.00 49.75 74 GLU A O 1
ATOM 564 N N . ILE A 1 75 ? -5.579 2.389 36.851 1.00 50.88 75 ILE A N 1
ATOM 565 C CA . ILE A 1 75 ? -6.243 1.362 37.695 1.00 50.88 75 ILE A CA 1
ATOM 566 C C . ILE A 1 75 ? -6.3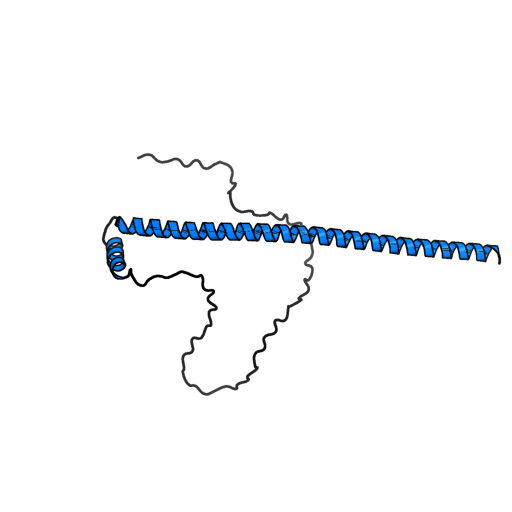44 1.723 39.183 1.00 50.88 75 ILE A C 1
ATOM 568 O O . ILE A 1 75 ? -6.804 0.903 39.976 1.00 50.88 75 ILE A O 1
ATOM 572 N N . ASN A 1 76 ? -5.960 2.931 39.593 1.00 46.97 76 ASN A N 1
ATOM 573 C CA . ASN A 1 76 ? -5.719 3.213 41.014 1.00 46.97 76 ASN A CA 1
ATOM 574 C C . ASN A 1 76 ? -6.945 3.679 41.828 1.00 46.97 76 ASN A C 1
ATOM 576 O O . ASN A 1 76 ? -6.777 4.069 42.976 1.00 46.97 76 ASN A O 1
ATOM 580 N N . ALA A 1 77 ? -8.174 3.609 41.297 1.00 44.94 77 ALA A N 1
ATOM 581 C CA . ALA A 1 77 ? -9.375 4.063 42.026 1.00 44.94 77 ALA A CA 1
ATOM 582 C C . ALA A 1 77 ? -10.575 3.086 42.031 1.00 44.94 77 ALA A C 1
ATOM 584 O O . ALA A 1 77 ? -11.640 3.442 42.522 1.00 44.94 77 ALA A O 1
ATOM 585 N N . LEU A 1 78 ? -10.443 1.861 41.502 1.00 49.69 78 LEU A N 1
ATOM 586 C CA . LEU A 1 78 ? -11.595 0.974 41.216 1.00 49.69 78 LEU A CA 1
ATOM 587 C C . LEU A 1 78 ? -11.539 -0.420 41.867 1.00 49.69 78 LEU A C 1
ATOM 589 O O . LEU A 1 78 ? -12.351 -1.282 41.539 1.00 49.69 78 LEU A O 1
ATOM 593 N N . GLN A 1 79 ? -10.591 -0.677 42.769 1.00 49.44 79 GLN A N 1
ATOM 594 C CA . GLN A 1 79 ? -10.408 -2.013 43.357 1.00 49.44 79 GLN A CA 1
ATOM 595 C C . GLN A 1 79 ? -11.520 -2.411 44.344 1.00 49.44 79 GLN A C 1
ATOM 597 O O . GLN A 1 79 ? -11.882 -3.578 44.389 1.00 49.44 79 GLN A O 1
ATOM 602 N N . SER A 1 80 ? -12.153 -1.457 45.032 1.00 46.72 80 SER A N 1
ATOM 603 C CA . SER A 1 80 ? -13.166 -1.756 46.060 1.00 46.72 80 SER A CA 1
ATOM 604 C C . SER A 1 80 ? -14.516 -2.277 45.532 1.00 46.72 80 SER A C 1
ATOM 606 O O . SER A 1 80 ? -15.310 -2.738 46.339 1.00 46.72 80 SER A O 1
ATOM 608 N N . GLY A 1 81 ? -14.811 -2.189 44.227 1.00 55.72 81 GLY A N 1
ATOM 609 C CA . GLY A 1 81 ? -16.107 -2.616 43.656 1.00 55.72 81 GLY A CA 1
ATOM 610 C C . GLY A 1 81 ? -16.047 -3.848 42.745 1.00 55.72 81 GLY A C 1
ATOM 611 O O . GLY A 1 81 ? -17.079 -4.414 42.400 1.00 55.72 81 GLY A O 1
ATOM 612 N N . LYS A 1 82 ? -14.843 -4.276 42.343 1.00 59.91 82 LYS A N 1
ATOM 613 C CA . LYS A 1 82 ? -14.663 -5.394 41.400 1.00 59.91 82 LYS A CA 1
ATOM 614 C C . LYS A 1 82 ? -14.812 -6.761 42.062 1.00 59.91 82 LYS A C 1
ATOM 616 O O . LYS A 1 82 ? -15.237 -7.705 41.400 1.00 59.91 82 LYS A O 1
ATOM 621 N N . GLU A 1 83 ? -14.458 -6.876 43.339 1.00 61.12 83 GLU A N 1
ATOM 622 C CA . GLU A 1 83 ? -14.572 -8.135 44.085 1.00 61.12 83 GLU A CA 1
ATOM 623 C C . GLU A 1 83 ? -16.047 -8.539 44.246 1.00 61.12 83 GLU A C 1
ATOM 625 O O . GLU A 1 83 ? -16.405 -9.666 43.906 1.00 61.12 83 GLU A O 1
ATOM 630 N N . ASP A 1 84 ? -16.920 -7.588 44.589 1.00 68.81 84 ASP A N 1
ATOM 631 C CA . ASP A 1 84 ? -18.367 -7.808 44.727 1.00 68.81 84 ASP A CA 1
ATOM 632 C C . ASP A 1 84 ? -19.044 -8.207 43.407 1.00 68.81 84 ASP A C 1
ATOM 634 O O . ASP A 1 84 ? -19.878 -9.112 43.380 1.00 68.81 84 ASP A O 1
ATOM 638 N N . GLU A 1 85 ? -18.663 -7.602 42.278 1.00 72.75 85 GLU A N 1
ATOM 639 C CA . GLU A 1 85 ? -19.203 -8.002 40.971 1.00 72.75 85 GLU A CA 1
ATOM 640 C C . GLU A 1 85 ? -18.700 -9.363 40.502 1.00 72.75 85 GLU A C 1
ATOM 642 O O . GLU A 1 85 ? -19.440 -10.104 39.855 1.00 72.75 85 GLU A O 1
ATOM 647 N N . THR A 1 86 ? -17.458 -9.714 40.835 1.00 77.25 86 THR A N 1
ATOM 648 C CA . THR A 1 86 ? -16.903 -1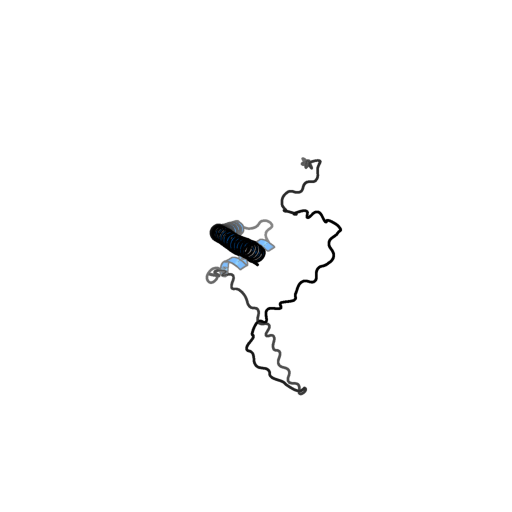1.031 40.499 1.00 77.25 86 THR A CA 1
ATOM 649 C C . THR A 1 86 ? -17.640 -12.125 41.270 1.00 77.25 86 THR A C 1
ATOM 651 O O . THR A 1 86 ? -17.997 -13.152 40.694 1.00 77.25 86 THR A O 1
ATOM 654 N N . ILE A 1 87 ? -17.937 -11.882 42.549 1.00 77.56 87 ILE A N 1
ATOM 655 C CA . ILE A 1 87 ? -18.740 -12.781 43.383 1.00 77.56 87 ILE A CA 1
ATOM 656 C C . ILE A 1 87 ? -20.180 -12.856 42.858 1.00 77.56 87 ILE A C 1
ATOM 658 O O . ILE A 1 87 ? -20.716 -13.957 42.718 1.00 77.56 87 ILE A O 1
ATOM 662 N N . ALA A 1 88 ? -20.792 -11.726 42.490 1.00 76.19 88 ALA A N 1
ATOM 663 C CA . ALA A 1 88 ? -22.141 -11.695 41.925 1.00 76.19 88 ALA A CA 1
ATOM 664 C C . ALA A 1 88 ? -22.245 -12.487 40.609 1.00 76.19 88 ALA A C 1
ATOM 666 O O . ALA A 1 88 ? -23.218 -13.208 40.416 1.00 76.19 88 ALA A O 1
ATOM 667 N N . LEU A 1 89 ? -21.232 -12.444 39.734 1.00 83.31 89 LEU A N 1
ATOM 668 C CA . LEU A 1 89 ? -21.219 -13.250 38.504 1.00 83.31 89 LEU A CA 1
ATOM 669 C C . LEU A 1 89 ? -21.130 -14.761 38.742 1.00 83.31 89 LEU A C 1
ATOM 671 O O . LEU A 1 89 ? -21.570 -15.535 37.894 1.00 83.31 89 LEU A O 1
ATOM 675 N N . LEU A 1 90 ? -20.511 -15.176 39.846 1.00 84.75 90 LEU A N 1
ATOM 676 C CA . LEU A 1 90 ? -20.339 -16.587 40.197 1.00 84.75 90 LEU A CA 1
ATOM 677 C C . LEU A 1 90 ? -21.517 -17.144 41.004 1.00 84.75 90 LEU A C 1
ATOM 679 O O . LEU A 1 90 ? -21.677 -18.362 41.073 1.00 84.75 90 LEU A O 1
ATOM 683 N N . THR A 1 91 ? -22.317 -16.268 41.615 1.00 81.69 91 THR A N 1
ATOM 684 C CA . THR A 1 91 ? -23.337 -16.652 42.602 1.00 81.69 91 THR A CA 1
ATOM 685 C C . THR A 1 91 ? -24.759 -16.404 42.102 1.00 81.69 91 THR A C 1
ATOM 687 O O . THR A 1 91 ? -25.648 -17.208 42.375 1.00 81.69 91 THR A O 1
ATOM 690 N N . GLU A 1 92 ? -24.985 -15.332 41.338 1.00 85.88 92 GLU A N 1
ATOM 691 C CA . GLU A 1 92 ? -26.308 -14.972 40.825 1.00 85.88 92 GLU A CA 1
ATOM 692 C C . GLU A 1 92 ? -26.555 -15.567 39.427 1.00 85.88 92 GLU A C 1
ATOM 694 O O . GLU A 1 92 ? -25.662 -15.570 38.576 1.00 85.88 92 GLU A O 1
ATOM 699 N N . PRO A 1 93 ? -27.784 -16.025 39.119 1.00 80.25 93 PRO A N 1
ATOM 700 C CA . PRO A 1 93 ? -28.111 -16.602 37.814 1.00 80.25 93 PRO A CA 1
ATOM 701 C C . PRO A 1 93 ? -28.142 -15.562 36.684 1.00 80.25 93 PRO A C 1
ATOM 703 O O . PRO A 1 93 ? -28.125 -15.930 35.510 1.00 80.25 93 PRO A O 1
ATOM 706 N N . THR A 1 94 ? -28.232 -14.268 37.012 1.00 85.56 94 THR A N 1
ATOM 707 C CA . THR A 1 94 ? -28.234 -13.166 36.040 1.00 85.56 94 THR A CA 1
ATOM 708 C C . THR A 1 94 ? -27.211 -12.106 36.455 1.00 85.56 94 THR A C 1
ATOM 710 O O . THR A 1 94 ? -27.264 -11.652 37.597 1.00 85.56 94 THR A O 1
ATOM 713 N N . PRO A 1 95 ? -26.307 -11.671 35.554 1.00 87.19 95 PRO A N 1
ATOM 714 C CA . PRO A 1 95 ? -25.348 -10.617 35.870 1.00 87.19 95 PRO A CA 1
ATOM 715 C C . PRO A 1 95 ? -26.030 -9.291 36.222 1.00 87.19 95 PRO A C 1
ATOM 717 O O . PRO A 1 95 ? -27.072 -8.950 35.656 1.00 87.19 95 PRO A O 1
ATOM 720 N N . SER A 1 96 ? -25.404 -8.524 37.116 1.00 88.44 96 SER A N 1
ATOM 721 C CA . SER A 1 96 ? -25.908 -7.223 37.559 1.00 88.44 96 SER A CA 1
ATOM 722 C C . SER A 1 96 ? -25.962 -6.195 36.418 1.00 88.44 96 SER A C 1
ATOM 724 O O . SER A 1 96 ? -25.249 -6.287 35.416 1.00 88.44 96 SER A O 1
ATOM 726 N N . GLU A 1 97 ? -26.790 -5.161 36.571 1.00 89.38 97 GLU A N 1
ATOM 727 C CA . GLU A 1 97 ? -26.836 -4.038 35.625 1.00 89.38 97 GLU A CA 1
ATOM 728 C C . GLU A 1 97 ? -25.471 -3.338 35.501 1.00 89.38 97 GLU A C 1
ATOM 730 O O . GLU A 1 97 ? -25.050 -2.967 34.401 1.00 89.38 97 GLU A O 1
ATOM 735 N N . ASN A 1 98 ? -24.744 -3.206 36.617 1.00 87.31 98 ASN A N 1
ATOM 736 C CA . ASN A 1 98 ? -23.432 -2.564 36.633 1.00 87.31 98 ASN A CA 1
ATOM 737 C C . ASN A 1 98 ? -22.399 -3.344 35.804 1.00 87.31 98 ASN A C 1
ATOM 739 O O . ASN A 1 98 ? -21.640 -2.729 35.050 1.00 87.31 98 ASN A O 1
ATOM 743 N N . TYR A 1 99 ? -22.464 -4.680 35.806 1.00 89.12 99 TYR A N 1
ATOM 744 C CA . TYR A 1 99 ? -21.627 -5.508 34.942 1.00 89.12 99 TYR A CA 1
ATOM 745 C C . TYR A 1 99 ? -21.855 -5.191 33.460 1.00 89.12 99 TYR A C 1
ATOM 747 O O . TYR A 1 99 ? -20.902 -4.962 32.706 1.00 89.12 99 TYR A O 1
ATOM 755 N N . TRP A 1 100 ? -23.118 -5.122 33.031 1.00 91.56 100 TRP A N 1
ATOM 756 C CA . TRP A 1 100 ? -23.455 -4.787 31.646 1.00 91.56 100 TRP A CA 1
ATOM 757 C C . TRP A 1 100 ? -23.041 -3.366 31.279 1.00 91.56 100 TRP A C 1
ATOM 759 O O . TRP A 1 100 ? -22.550 -3.144 30.170 1.00 91.56 100 TRP A O 1
ATOM 769 N N . LYS A 1 101 ? -23.166 -2.419 32.212 1.00 92.81 101 LYS A N 1
ATOM 770 C CA . LYS A 1 101 ? -22.700 -1.041 32.038 1.00 92.81 101 LYS A CA 1
ATOM 771 C C . LYS A 1 101 ? -21.184 -0.977 31.844 1.00 92.81 101 LYS A C 1
ATOM 773 O O . LYS A 1 101 ? -20.726 -0.348 30.890 1.00 92.81 101 LYS A O 1
ATOM 778 N N . MET A 1 102 ? -20.404 -1.667 32.678 1.00 91.12 102 MET A N 1
ATOM 779 C CA . MET A 1 102 ? -18.949 -1.750 32.514 1.00 91.12 102 MET A CA 1
ATOM 780 C C . MET A 1 102 ? -18.559 -2.431 31.202 1.00 91.12 102 MET A C 1
ATOM 782 O O . MET A 1 102 ? -17.664 -1.968 30.500 1.00 91.12 102 MET A O 1
ATOM 786 N N . MET A 1 103 ? -19.241 -3.516 30.833 1.00 92.94 103 MET A N 1
ATOM 787 C CA . MET A 1 103 ? -18.986 -4.211 29.574 1.00 92.94 103 MET A CA 1
ATOM 788 C C . MET A 1 103 ? -19.291 -3.326 28.361 1.00 92.94 103 MET A C 1
ATOM 790 O O . MET A 1 103 ? -18.522 -3.321 27.398 1.00 92.94 103 MET A O 1
ATOM 794 N N . ALA A 1 104 ? -20.395 -2.578 28.393 1.00 95.62 104 ALA A N 1
ATOM 795 C CA . ALA A 1 104 ? -20.747 -1.630 27.344 1.00 95.62 104 ALA A CA 1
ATOM 796 C C . ALA A 1 104 ? -19.686 -0.529 27.213 1.00 95.62 104 ALA A C 1
ATOM 798 O O . ALA A 1 104 ? -19.255 -0.239 26.097 1.00 95.62 104 ALA A O 1
ATOM 799 N N . GLU A 1 105 ? -19.203 0.017 28.332 1.00 96.56 105 GLU A N 1
ATOM 800 C CA . GLU A 1 105 ? -18.147 1.032 28.320 1.00 96.56 105 GLU A CA 1
ATOM 801 C C . GLU A 1 105 ? -16.815 0.474 27.799 1.00 96.56 105 GLU A C 1
ATOM 803 O O . GLU A 1 105 ? -16.190 1.076 26.926 1.00 96.56 105 GLU A O 1
ATOM 808 N N . ASN A 1 106 ? -16.424 -0.732 28.220 1.00 96.50 106 ASN A N 1
ATOM 809 C CA . ASN A 1 106 ? -15.233 -1.407 27.700 1.00 96.50 106 ASN A CA 1
ATOM 810 C C . ASN A 1 106 ? -15.325 -1.639 26.186 1.00 96.50 106 ASN A C 1
ATOM 812 O O . ASN A 1 106 ? -14.367 -1.386 25.455 1.00 96.50 106 ASN A O 1
ATOM 816 N N . ARG A 1 107 ? -16.490 -2.071 25.687 1.00 97.81 107 ARG A N 1
ATOM 817 C CA . ARG A 1 107 ? -16.730 -2.236 24.245 1.00 97.81 107 ARG A CA 1
ATOM 818 C C . ARG A 1 107 ? -16.696 -0.904 23.504 1.00 97.81 107 ARG A C 1
ATOM 820 O O . ARG A 1 107 ? -16.137 -0.847 22.412 1.00 97.81 107 ARG A O 1
ATOM 827 N N . ARG A 1 108 ? -17.248 0.165 24.085 1.00 98.19 108 ARG A N 1
ATOM 828 C CA . ARG A 1 108 ? -17.203 1.519 23.514 1.00 98.19 108 ARG A CA 1
ATOM 829 C C . ARG A 1 108 ? -15.762 2.006 23.366 1.00 98.19 108 ARG A C 1
ATOM 831 O O . ARG A 1 108 ? -15.403 2.529 22.313 1.00 98.19 108 ARG A O 1
ATOM 838 N N . LEU A 1 109 ? -14.934 1.811 24.394 1.00 97.94 109 LEU A N 1
ATOM 839 C CA . LEU A 1 109 ? -13.514 2.165 24.368 1.00 97.94 109 LEU A CA 1
ATOM 840 C C . LEU A 1 109 ? -12.741 1.329 23.344 1.00 97.94 109 LEU A C 1
ATOM 842 O O . LEU A 1 109 ? -12.016 1.902 22.535 1.00 97.94 109 LEU A O 1
ATOM 846 N N . ALA A 1 110 ? -12.945 0.008 23.322 1.00 98.06 110 ALA A N 1
ATOM 847 C CA . ALA A 1 110 ? -12.314 -0.881 22.348 1.00 98.06 110 ALA A CA 1
ATOM 848 C C . ALA A 1 110 ? -12.686 -0.504 20.905 1.00 98.06 110 ALA A C 1
ATOM 850 O O . ALA A 1 110 ? -11.814 -0.428 20.042 1.00 98.06 110 ALA A O 1
ATOM 851 N N . LEU A 1 111 ? -13.963 -0.196 20.654 1.00 98.44 111 LEU A N 1
ATOM 852 C CA . LEU A 1 111 ? -14.430 0.259 19.347 1.00 98.44 111 LEU A CA 1
ATOM 853 C C . LEU A 1 111 ? -13.784 1.588 18.952 1.00 98.44 111 LEU A C 1
ATOM 855 O O . LEU A 1 111 ? -13.323 1.728 17.824 1.00 98.44 111 LEU A O 1
ATOM 859 N N . ARG A 1 112 ? -13.717 2.556 19.873 1.00 98.31 112 ARG A N 1
ATOM 860 C CA . ARG A 1 112 ? -13.053 3.841 19.622 1.00 98.31 112 ARG A CA 1
ATOM 861 C C . ARG A 1 112 ? -11.590 3.638 19.230 1.00 98.31 112 ARG A C 1
ATOM 863 O O . ARG A 1 112 ? -11.148 4.233 18.255 1.00 98.31 112 ARG A O 1
ATOM 870 N N . THR A 1 113 ? -10.859 2.802 19.966 1.00 98.06 113 THR A N 1
ATOM 871 C CA . THR A 1 113 ? -9.454 2.498 19.662 1.00 98.06 113 THR A CA 1
ATOM 872 C C . THR A 1 113 ? -9.316 1.828 18.296 1.00 98.06 113 THR A C 1
ATOM 874 O O . THR A 1 113 ? -8.518 2.281 17.484 1.00 98.06 113 THR A O 1
ATOM 877 N N . ALA A 1 114 ? -10.150 0.829 17.994 1.00 98.38 114 ALA A N 1
ATOM 878 C CA . ALA A 1 114 ? -10.125 0.142 16.704 1.00 98.38 114 ALA A CA 1
ATOM 879 C C . ALA A 1 114 ? -10.428 1.083 15.524 1.00 98.38 114 ALA A C 1
ATOM 881 O O . ALA A 1 114 ? -9.810 0.969 14.469 1.00 98.38 114 ALA A O 1
ATOM 882 N N . LEU A 1 115 ? -11.361 2.029 15.690 1.00 98.56 115 LEU A N 1
ATOM 883 C CA . LEU A 1 115 ? -11.671 3.029 14.663 1.00 98.56 115 LEU A CA 1
ATOM 884 C C . LEU A 1 115 ? -10.517 4.016 14.450 1.00 98.56 115 LEU A C 1
ATOM 886 O O . LEU A 1 115 ? -10.219 4.365 13.310 1.00 98.56 115 LEU A O 1
ATOM 890 N N . GLU A 1 116 ? -9.856 4.440 15.526 1.00 98.50 116 GLU A N 1
ATOM 891 C CA . GLU A 1 116 ? -8.691 5.324 15.448 1.00 98.50 116 GLU A CA 1
ATOM 892 C C . GLU A 1 116 ? -7.510 4.636 14.747 1.00 98.50 116 GLU A C 1
ATOM 894 O O . GLU A 1 116 ? -6.879 5.215 13.866 1.00 98.50 116 GLU A O 1
ATOM 899 N N . GLU A 1 117 ? -7.238 3.374 15.080 1.00 98.31 117 GLU A N 1
ATOM 900 C CA . GLU A 1 117 ? -6.219 2.572 14.395 1.00 98.31 117 GLU A CA 1
ATOM 901 C C . GLU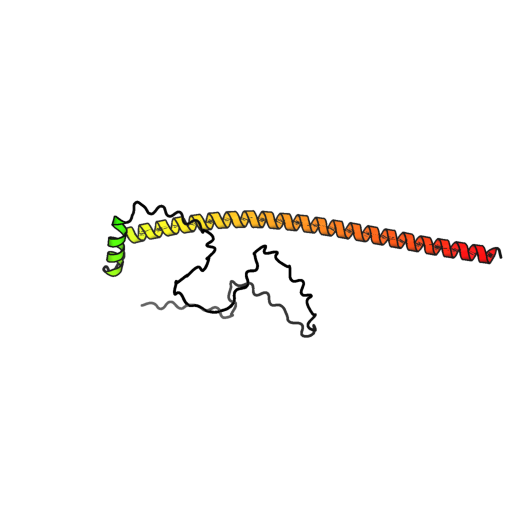 A 1 117 ? -6.566 2.345 12.923 1.00 98.31 117 GLU A C 1
ATOM 903 O O . GLU A 1 117 ? -5.708 2.506 12.059 1.00 98.31 117 GLU A O 1
ATOM 908 N N . ASN A 1 118 ? -7.829 2.041 12.612 1.00 98.50 118 ASN A N 1
ATOM 909 C CA . ASN A 1 118 ? -8.280 1.874 11.232 1.00 98.50 118 ASN A CA 1
ATOM 910 C C . ASN A 1 118 ? -8.038 3.146 10.410 1.00 98.50 118 ASN A C 1
ATOM 912 O O . ASN A 1 118 ? -7.486 3.073 9.314 1.00 98.50 118 ASN A O 1
ATOM 916 N N . LYS A 1 119 ? -8.364 4.315 10.973 1.00 98.50 119 LYS A N 1
ATOM 917 C CA . LYS A 1 119 ? -8.092 5.605 10.337 1.00 98.50 119 LYS A CA 1
ATOM 918 C C . LYS A 1 119 ? -6.598 5.789 10.054 1.00 98.50 119 LYS A C 1
ATOM 920 O O . LYS A 1 119 ? -6.243 6.116 8.923 1.00 98.50 119 LYS A O 1
ATOM 925 N N . LYS A 1 120 ? -5.731 5.515 11.034 1.00 98.44 120 LYS A N 1
ATOM 926 C CA . LYS A 1 120 ? -4.269 5.587 10.859 1.00 98.44 120 LYS A CA 1
ATOM 927 C C . LYS A 1 120 ? -3.779 4.649 9.757 1.00 98.44 120 LYS A C 1
ATOM 929 O O . LYS A 1 120 ? -3.021 5.072 8.891 1.00 98.44 120 LYS A O 1
ATOM 934 N N . PHE A 1 121 ? -4.262 3.407 9.731 1.00 98.50 121 PHE A N 1
ATOM 935 C CA . PHE A 1 121 ? -3.906 2.457 8.677 1.00 98.50 121 PHE A CA 1
ATOM 936 C C . PHE A 1 121 ? -4.391 2.900 7.297 1.00 98.50 121 PHE A C 1
ATOM 938 O O . PHE A 1 121 ? -3.688 2.692 6.310 1.00 98.50 121 PHE A O 1
ATOM 945 N N . CYS A 1 122 ? -5.568 3.521 7.197 1.00 98.44 122 CYS A N 1
ATOM 946 C CA . CYS A 1 122 ? -6.052 4.082 5.939 1.00 98.44 122 CYS A CA 1
ATOM 947 C C . CYS A 1 122 ? -5.161 5.224 5.436 1.00 98.44 122 CYS A C 1
ATOM 949 O O . CYS A 1 122 ? -4.856 5.266 4.244 1.00 98.44 122 CYS A O 1
ATOM 951 N N . GLU A 1 123 ? -4.734 6.122 6.324 1.00 98.50 123 GLU A N 1
ATOM 952 C CA . GLU A 1 123 ? -3.821 7.221 5.994 1.00 98.50 123 GLU A CA 1
ATOM 953 C C . GLU A 1 123 ? -2.450 6.692 5.544 1.00 98.50 123 GLU A C 1
ATOM 955 O O . GLU A 1 123 ? -1.952 7.085 4.487 1.00 98.50 123 GLU A O 1
ATOM 960 N N . GLU A 1 124 ? -1.878 5.735 6.278 1.00 98.44 124 GLU A N 1
ATOM 961 C CA . GLU A 1 124 ? -0.600 5.106 5.929 1.00 98.44 124 GLU A CA 1
ATOM 962 C C . GLU A 1 124 ? -0.682 4.340 4.599 1.00 98.44 124 GLU A C 1
ATOM 964 O O . GLU A 1 124 ? 0.189 4.479 3.739 1.00 98.44 124 GLU A O 1
ATOM 969 N N . LEU A 1 125 ? -1.764 3.589 4.366 1.00 98.44 125 LEU A N 1
ATOM 970 C CA . LEU A 1 125 ? -1.998 2.916 3.087 1.00 98.44 125 LEU A CA 1
ATOM 971 C C . LEU A 1 125 ? -2.121 3.901 1.926 1.00 98.44 125 LEU A C 1
ATOM 973 O O . LEU A 1 125 ? -1.630 3.609 0.834 1.00 98.44 125 LEU A O 1
ATOM 977 N N . ALA A 1 126 ? -2.798 5.032 2.127 1.00 98.38 126 ALA A N 1
ATOM 978 C CA . ALA A 1 126 ? -2.922 6.061 1.103 1.00 98.38 126 ALA A CA 1
ATOM 979 C C . ALA A 1 126 ? -1.550 6.658 0.763 1.00 98.38 126 ALA A C 1
ATOM 981 O O . ALA A 1 126 ? -1.197 6.728 -0.415 1.00 98.38 126 ALA A O 1
ATOM 982 N N . TYR A 1 127 ? -0.756 6.991 1.783 1.00 98.44 127 TYR A N 1
ATOM 983 C CA . TYR A 1 127 ? 0.611 7.480 1.619 1.00 98.44 127 TYR A CA 1
ATOM 984 C C . TYR A 1 127 ? 1.491 6.476 0.859 1.00 98.44 127 TYR A C 1
ATOM 986 O O . TYR A 1 127 ? 2.065 6.811 -0.176 1.00 98.44 127 TYR A O 1
ATOM 994 N N . LEU A 1 128 ? 1.530 5.216 1.303 1.00 98.50 128 LEU A N 1
ATOM 995 C CA . LEU A 1 128 ? 2.350 4.173 0.681 1.00 98.50 128 LEU A CA 1
ATOM 996 C C . LEU A 1 128 ? 1.923 3.868 -0.758 1.00 98.50 128 LEU A C 1
ATOM 998 O O . LEU A 1 128 ? 2.759 3.526 -1.598 1.00 98.50 128 LEU A O 1
ATOM 1002 N N . ARG A 1 129 ? 0.625 3.961 -1.069 1.00 98.44 129 ARG A N 1
ATOM 1003 C CA . ARG A 1 129 ? 0.132 3.806 -2.445 1.00 98.44 129 ARG A CA 1
ATOM 1004 C C . ARG A 1 129 ? 0.607 4.936 -3.340 1.00 98.44 129 ARG A C 1
ATOM 1006 O O . ARG A 1 129 ? 1.006 4.658 -4.469 1.00 98.44 129 ARG A O 1
ATOM 1013 N N . GLU A 1 130 ? 0.580 6.168 -2.846 1.00 98.50 130 GLU A N 1
ATOM 1014 C CA . GLU A 1 130 ? 1.063 7.316 -3.606 1.00 98.50 130 GLU A CA 1
ATOM 1015 C C . GLU A 1 130 ? 2.579 7.251 -3.809 1.00 98.50 130 GLU A C 1
ATOM 1017 O O . GLU A 1 130 ? 3.052 7.405 -4.931 1.00 98.50 130 GLU A O 1
ATOM 1022 N N . GLU A 1 131 ? 3.342 6.900 -2.775 1.00 98.38 131 GLU A N 1
ATOM 1023 C CA . GLU A 1 131 ? 4.787 6.692 -2.898 1.00 98.38 131 GLU A CA 1
ATOM 1024 C C . GLU A 1 131 ? 5.115 5.596 -3.925 1.00 98.38 131 GLU A C 1
ATOM 1026 O O . GLU A 1 131 ? 5.930 5.802 -4.824 1.00 98.38 131 GLU A O 1
ATOM 1031 N N . ASN A 1 132 ? 4.417 4.456 -3.880 1.00 98.31 132 ASN A N 1
ATOM 1032 C CA . ASN A 1 132 ? 4.573 3.407 -4.891 1.00 98.31 132 ASN A CA 1
ATOM 1033 C C . ASN A 1 132 ? 4.215 3.889 -6.301 1.00 98.31 132 ASN A C 1
ATOM 1035 O O . ASN A 1 132 ? 4.859 3.480 -7.269 1.00 98.31 132 ASN A O 1
ATOM 1039 N N . ARG A 1 133 ? 3.186 4.732 -6.440 1.00 98.56 133 ARG A N 1
ATOM 1040 C CA . ARG A 1 133 ? 2.804 5.317 -7.729 1.00 98.56 133 ARG A CA 1
ATOM 1041 C C . ARG A 1 133 ? 3.937 6.183 -8.278 1.00 98.56 133 ARG A C 1
ATOM 1043 O O . ARG A 1 133 ? 4.309 6.010 -9.434 1.00 98.56 133 ARG A O 1
ATOM 1050 N N . LEU A 1 134 ? 4.511 7.055 -7.452 1.00 98.50 134 LEU A N 1
ATOM 1051 C CA . LEU A 1 134 ? 5.635 7.914 -7.833 1.00 98.50 134 LEU A CA 1
ATOM 1052 C C . LEU A 1 134 ? 6.878 7.098 -8.206 1.00 98.50 134 LEU A C 1
ATOM 1054 O O . LEU A 1 134 ? 7.500 7.361 -9.233 1.00 98.50 134 LEU A O 1
ATOM 1058 N N . LEU A 1 135 ? 7.204 6.063 -7.429 1.00 98.50 135 LEU A N 1
ATOM 1059 C CA . LEU A 1 135 ? 8.334 5.177 -7.721 1.00 98.50 135 LEU A CA 1
ATOM 1060 C C . LEU A 1 135 ? 8.164 4.420 -9.044 1.00 98.50 135 LEU A C 1
ATOM 1062 O O . LEU A 1 135 ? 9.145 4.215 -9.756 1.00 98.50 135 LEU A O 1
ATOM 1066 N N . ARG A 1 136 ? 6.936 4.021 -9.399 1.00 98.44 136 ARG A N 1
ATOM 1067 C CA . ARG A 1 136 ? 6.656 3.404 -10.706 1.00 98.44 136 ARG A CA 1
ATOM 1068 C C . ARG A 1 136 ? 6.885 4.374 -11.854 1.00 98.44 136 ARG A C 1
ATOM 1070 O O . ARG A 1 136 ? 7.572 4.003 -12.795 1.00 98.44 136 ARG A O 1
ATOM 1077 N N . VAL A 1 137 ? 6.381 5.604 -11.743 1.00 98.50 137 VAL A N 1
ATOM 1078 C CA . VAL A 1 137 ? 6.612 6.646 -12.758 1.00 98.50 137 VAL A CA 1
ATOM 1079 C C . VAL A 1 137 ? 8.110 6.888 -12.941 1.00 98.50 137 VAL A C 1
ATOM 1081 O O . VAL A 1 137 ? 8.604 6.860 -14.062 1.00 98.50 137 VAL A O 1
ATOM 1084 N N . LEU A 1 138 ? 8.863 7.018 -11.846 1.00 98.50 138 LEU A N 1
ATOM 1085 C CA . LEU A 1 138 ? 10.313 7.200 -11.914 1.00 98.50 138 LEU A CA 1
ATOM 1086 C C . LEU A 1 138 ? 11.024 6.010 -12.582 1.00 98.50 138 LEU A C 1
ATOM 1088 O O . LEU A 1 138 ? 11.982 6.190 -13.334 1.00 98.50 138 LEU A O 1
ATOM 1092 N N . ALA A 1 139 ? 10.567 4.784 -12.319 1.00 98.31 139 ALA A N 1
ATOM 1093 C CA . ALA A 1 139 ? 11.110 3.590 -12.961 1.00 98.31 139 ALA A CA 1
ATOM 1094 C C . ALA A 1 139 ? 10.803 3.553 -14.468 1.00 98.31 139 ALA A C 1
ATOM 1096 O O . ALA A 1 139 ? 11.677 3.192 -15.256 1.00 98.31 139 ALA A O 1
ATOM 1097 N N . GLU A 1 140 ? 9.593 3.948 -14.870 1.00 98.44 140 GLU A N 1
ATOM 1098 C CA . GLU A 1 140 ? 9.184 4.064 -16.274 1.00 98.44 140 GLU A CA 1
ATOM 1099 C C . GLU A 1 140 ? 10.012 5.127 -17.011 1.00 98.44 140 GLU A C 1
ATOM 1101 O O . GLU A 1 140 ? 10.548 4.853 -18.085 1.00 98.44 140 GLU A O 1
ATOM 1106 N N . GLU A 1 141 ? 10.208 6.302 -16.410 1.00 98.19 141 GLU A N 1
ATOM 1107 C CA . GLU A 1 141 ? 11.075 7.356 -16.949 1.00 98.19 141 GLU A CA 1
ATOM 1108 C C . GLU A 1 141 ? 12.529 6.881 -17.087 1.00 98.19 141 GLU A C 1
ATOM 1110 O O . GLU A 1 141 ? 13.162 7.081 -18.126 1.00 98.19 141 GLU A O 1
ATOM 1115 N N . GLY A 1 142 ? 13.061 6.193 -16.072 1.00 98.38 142 GLY A N 1
ATOM 1116 C CA . GLY A 1 142 ? 14.406 5.619 -16.117 1.00 98.38 142 GLY A CA 1
ATOM 1117 C C . GLY A 1 142 ? 14.571 4.576 -17.228 1.00 98.38 142 GLY A C 1
ATOM 1118 O O . GLY A 1 142 ? 15.599 4.547 -17.911 1.00 98.38 142 GLY A O 1
ATOM 1119 N N . GLN A 1 143 ? 13.549 3.749 -17.450 1.00 98.31 143 GLN A N 1
ATOM 1120 C CA . GLN A 1 143 ? 13.528 2.773 -18.536 1.00 98.31 143 GLN A CA 1
ATOM 1121 C C . GLN A 1 143 ? 13.475 3.462 -19.908 1.00 98.31 143 GLN A C 1
ATOM 1123 O O . GLN A 1 143 ? 14.249 3.100 -20.796 1.00 98.31 143 GLN A O 1
ATOM 1128 N N . ALA A 1 144 ? 12.654 4.503 -20.063 1.00 98.19 144 ALA A N 1
ATOM 1129 C CA . ALA A 1 144 ? 12.584 5.292 -21.292 1.00 98.19 144 ALA A CA 1
ATOM 1130 C C . ALA A 1 144 ? 13.929 5.968 -21.626 1.00 98.19 144 ALA A C 1
ATOM 1132 O O . ALA A 1 144 ? 14.376 5.944 -22.774 1.00 98.19 144 ALA A O 1
ATOM 1133 N N . LEU A 1 145 ? 14.621 6.519 -20.622 1.00 98.19 145 LEU A N 1
ATOM 1134 C CA . LEU A 1 145 ? 15.953 7.108 -20.801 1.00 98.19 145 LEU A CA 1
ATOM 1135 C C . LEU A 1 145 ? 16.993 6.070 -21.235 1.00 98.19 145 LEU A C 1
ATOM 1137 O O . LEU A 1 145 ? 17.804 6.338 -22.125 1.00 98.19 145 LEU A O 1
ATOM 1141 N N . LYS A 1 146 ? 16.964 4.877 -20.634 1.00 98.25 146 LYS A N 1
ATOM 1142 C CA . LYS A 1 146 ? 17.842 3.771 -21.027 1.00 98.25 146 LYS A CA 1
ATOM 1143 C C . LYS A 1 146 ? 17.609 3.371 -22.484 1.00 98.25 146 LYS A C 1
ATOM 1145 O O . LYS A 1 146 ? 18.569 3.234 -23.238 1.00 98.25 146 LYS A O 1
ATOM 1150 N N . GLU A 1 147 ? 16.352 3.224 -22.891 1.00 98.19 147 GLU A N 1
ATOM 1151 C CA . GLU A 1 147 ? 15.993 2.870 -24.266 1.00 98.19 147 GLU A CA 1
ATOM 1152 C C . GLU A 1 147 ? 16.448 3.935 -25.269 1.00 98.19 147 GLU A C 1
ATOM 1154 O O . GLU A 1 147 ? 17.022 3.595 -26.305 1.00 98.19 147 GLU A O 1
ATOM 1159 N N . ALA A 1 148 ? 16.276 5.219 -24.947 1.00 98.00 148 ALA A N 1
ATOM 1160 C CA . ALA A 1 148 ? 16.769 6.314 -25.779 1.00 98.00 148 ALA A CA 1
ATOM 1161 C C . ALA A 1 148 ? 18.301 6.271 -25.942 1.00 98.00 148 ALA A C 1
ATOM 1163 O O . ALA A 1 148 ? 18.818 6.446 -27.048 1.00 98.00 148 ALA A O 1
ATOM 1164 N N . LEU A 1 149 ? 19.037 5.988 -24.863 1.00 98.12 149 LEU A N 1
ATOM 1165 C CA . LEU A 1 149 ? 20.493 5.849 -24.910 1.00 98.12 149 LEU A CA 1
ATOM 1166 C C . LEU A 1 149 ? 20.929 4.646 -25.759 1.00 98.12 149 LEU A C 1
ATOM 1168 O O . LEU A 1 149 ? 21.844 4.761 -26.579 1.00 98.12 149 LEU A O 1
ATOM 1172 N N . ASP A 1 150 ? 20.266 3.502 -25.602 1.00 98.19 150 ASP A N 1
ATOM 1173 C CA . ASP A 1 150 ? 20.545 2.299 -26.388 1.00 98.19 150 ASP A CA 1
ATOM 1174 C C . ASP A 1 150 ? 20.288 2.536 -27.886 1.00 98.19 150 ASP A C 1
ATOM 1176 O O . ASP A 1 150 ? 21.087 2.114 -28.731 1.00 98.19 150 ASP A O 1
ATOM 1180 N N . GLN A 1 151 ? 19.233 3.283 -28.228 1.00 97.75 151 GLN A N 1
ATOM 1181 C CA . GLN A 1 151 ? 18.943 3.694 -29.604 1.00 97.75 151 GLN A CA 1
ATOM 1182 C C . GLN A 1 151 ? 20.034 4.605 -30.182 1.00 97.75 151 GLN A C 1
ATOM 1184 O O . GLN A 1 151 ? 20.517 4.343 -31.287 1.00 97.75 151 GLN A O 1
ATOM 1189 N N . GLN A 1 152 ? 20.471 5.626 -29.438 1.00 97.44 152 GLN A N 1
ATOM 1190 C CA . GLN A 1 152 ? 21.560 6.521 -29.855 1.00 97.44 152 GLN A CA 1
ATOM 1191 C C . GLN A 1 152 ? 22.867 5.750 -30.082 1.00 97.44 152 GLN A C 1
ATOM 1193 O O . GLN A 1 152 ? 23.526 5.908 -31.112 1.00 97.44 152 GLN A O 1
ATOM 1198 N N . ASN A 1 153 ? 23.209 4.838 -29.170 1.00 97.31 153 ASN A N 1
ATOM 1199 C CA . ASN A 1 153 ? 24.386 3.980 -29.299 1.00 97.31 153 ASN A CA 1
ATOM 1200 C C . ASN A 1 153 ? 24.311 3.071 -30.533 1.00 97.31 153 ASN A C 1
ATOM 1202 O O . ASN A 1 153 ? 25.310 2.869 -31.230 1.00 97.31 153 ASN A O 1
ATOM 1206 N N . LEU A 1 154 ? 23.134 2.514 -30.826 1.00 97.88 154 LEU A N 1
ATOM 1207 C CA . LEU A 1 154 ? 22.925 1.696 -32.016 1.00 97.88 154 LEU A CA 1
ATOM 1208 C C . LEU A 1 154 ? 23.042 2.527 -33.299 1.00 97.88 154 LEU A C 1
ATOM 1210 O O . LEU A 1 154 ? 23.663 2.075 -34.264 1.00 97.88 154 LEU A O 1
ATOM 1214 N N . GLN A 1 155 ? 22.487 3.738 -33.310 1.00 97.06 155 GLN A N 1
ATOM 1215 C CA . GLN A 1 155 ? 22.601 4.663 -34.434 1.00 97.06 155 GLN A CA 1
ATOM 1216 C C . GLN A 1 155 ? 24.063 5.044 -34.690 1.00 97.06 155 GLN A C 1
ATOM 1218 O O . GLN A 1 155 ? 24.521 4.940 -35.827 1.00 97.06 155 GLN A O 1
ATOM 1223 N N . ALA A 1 156 ? 24.822 5.394 -33.649 1.00 97.06 156 ALA A N 1
ATOM 1224 C CA . ALA A 1 156 ? 26.244 5.713 -33.765 1.00 97.06 156 ALA A CA 1
ATOM 1225 C C . ALA A 1 156 ? 27.049 4.545 -34.360 1.00 97.06 156 ALA A C 1
ATOM 1227 O O . ALA A 1 156 ? 27.835 4.740 -35.289 1.00 97.06 156 ALA A O 1
ATOM 1228 N N . LYS A 1 157 ? 26.797 3.310 -33.898 1.00 97.75 157 LYS A N 1
ATOM 1229 C CA . LYS A 1 157 ? 27.415 2.103 -34.470 1.00 97.75 157 LYS A CA 1
ATOM 1230 C C . LYS A 1 157 ? 27.079 1.945 -35.952 1.00 97.75 157 LYS A C 1
ATOM 1232 O O . LYS A 1 157 ? 27.980 1.718 -36.754 1.00 97.75 157 LYS A O 1
ATOM 1237 N N . ARG A 1 158 ? 25.803 2.085 -36.331 1.00 97.56 158 ARG A N 1
ATOM 1238 C CA . ARG A 1 158 ? 25.360 1.998 -37.736 1.00 97.56 158 ARG A CA 1
ATOM 1239 C C . ARG A 1 158 ? 26.058 3.037 -38.614 1.00 97.56 158 ARG A C 1
ATOM 1241 O O . ARG A 1 158 ? 26.554 2.676 -39.676 1.00 97.56 158 ARG A O 1
ATOM 1248 N N . MET A 1 159 ? 26.153 4.284 -38.155 1.00 97.00 159 MET A N 1
ATOM 1249 C CA . MET A 1 159 ? 26.851 5.347 -38.884 1.00 97.00 159 MET A CA 1
ATOM 1250 C C . MET A 1 159 ? 28.338 5.036 -39.075 1.00 97.00 159 MET A C 1
ATOM 1252 O O . MET A 1 159 ? 28.847 5.182 -40.183 1.00 97.00 159 MET A O 1
ATOM 1256 N N . ALA A 1 160 ? 29.018 4.534 -38.041 1.00 96.19 160 ALA A N 1
ATOM 1257 C CA . ALA A 1 160 ? 30.423 4.137 -38.142 1.00 96.19 160 ALA A CA 1
ATOM 1258 C C . ALA A 1 160 ? 30.640 2.999 -39.158 1.00 96.19 160 ALA A C 1
ATOM 1260 O O . ALA A 1 160 ? 31.591 3.038 -39.939 1.00 96.19 160 ALA A O 1
ATOM 1261 N N . TYR A 1 161 ? 29.740 2.008 -39.198 1.00 96.44 161 TYR A N 1
ATOM 1262 C CA . TYR A 1 161 ? 29.793 0.940 -40.202 1.00 96.44 161 TYR A CA 1
ATOM 1263 C C . TYR A 1 161 ? 29.622 1.469 -41.630 1.00 96.44 161 TYR A C 1
ATOM 1265 O O . TYR A 1 161 ? 30.363 1.046 -42.518 1.00 96.44 161 TYR A O 1
ATOM 1273 N N . ILE A 1 162 ? 28.677 2.389 -41.849 1.00 96.06 162 ILE A N 1
ATOM 1274 C CA . ILE A 1 162 ? 28.440 3.003 -43.164 1.00 96.06 162 ILE A CA 1
ATOM 1275 C C . ILE A 1 162 ? 29.680 3.782 -43.609 1.00 96.06 162 ILE A C 1
ATOM 1277 O O . ILE A 1 162 ? 30.200 3.515 -44.688 1.00 96.06 162 ILE A O 1
ATOM 1281 N N . GLN A 1 163 ? 30.221 4.649 -42.749 1.00 94.62 163 GLN A N 1
ATOM 1282 C CA . GLN A 1 163 ? 31.432 5.422 -43.049 1.00 94.62 163 GLN A CA 1
ATOM 1283 C C . GLN A 1 163 ? 32.627 4.522 -43.388 1.00 94.62 163 GLN A C 1
ATOM 1285 O O . GLN A 1 163 ? 33.357 4.776 -44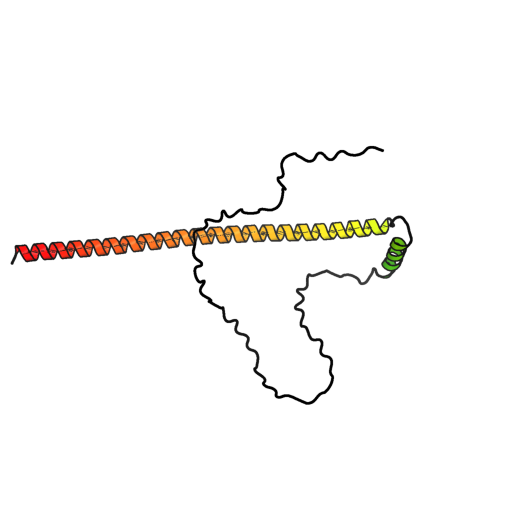.345 1.00 94.62 163 GLN A O 1
ATOM 1290 N N . HIS A 1 164 ? 32.823 3.435 -42.634 1.00 94.44 164 HIS A N 1
ATOM 1291 C CA . HIS A 1 164 ? 33.886 2.473 -42.916 1.00 94.44 164 HIS A CA 1
ATOM 1292 C C . HIS A 1 164 ? 33.687 1.766 -44.269 1.00 94.44 164 HIS A C 1
ATOM 1294 O O . HIS A 1 164 ? 34.648 1.564 -45.016 1.00 94.44 164 HIS A O 1
ATOM 1300 N N . ALA A 1 165 ? 32.452 1.383 -44.607 1.00 94.06 165 ALA A N 1
ATOM 1301 C CA . ALA A 1 165 ? 32.136 0.767 -45.893 1.00 94.06 165 ALA A CA 1
ATOM 1302 C C . ALA A 1 165 ? 32.363 1.740 -47.061 1.00 94.06 165 ALA A C 1
ATOM 1304 O O . ALA A 1 165 ? 33.003 1.365 -48.044 1.00 94.06 165 ALA A O 1
ATOM 1305 N N . GLU A 1 166 ? 31.911 2.988 -46.931 1.00 94.12 166 GLU A N 1
ATOM 1306 C CA . GLU A 1 166 ? 32.143 4.055 -47.911 1.00 94.12 166 GLU A CA 1
ATOM 1307 C C . GLU A 1 166 ? 33.638 4.288 -48.134 1.00 94.12 166 GLU A C 1
ATOM 1309 O O . GLU A 1 166 ? 34.099 4.284 -49.276 1.00 94.12 166 GLU A O 1
ATOM 1314 N N . PHE A 1 167 ? 34.419 4.397 -47.055 1.00 92.31 167 PHE A N 1
ATOM 1315 C CA . PHE A 1 167 ? 35.869 4.547 -47.140 1.00 92.31 167 PHE A CA 1
ATOM 1316 C C . PHE A 1 167 ? 36.521 3.381 -47.892 1.00 92.31 167 PHE A C 1
ATOM 1318 O O . PHE A 1 167 ? 37.378 3.593 -48.750 1.00 92.31 167 PHE A O 1
ATOM 1325 N N . LYS A 1 168 ? 36.085 2.144 -47.625 1.00 93.06 168 LYS A N 1
ATOM 1326 C CA . LYS A 1 168 ? 36.595 0.952 -48.311 1.00 93.06 168 LYS A CA 1
ATOM 1327 C C . LYS A 1 168 ? 36.260 0.958 -49.805 1.00 93.06 168 LYS A C 1
ATOM 1329 O O . LYS A 1 168 ? 37.126 0.635 -50.611 1.00 93.06 168 LYS A O 1
ATOM 1334 N N . VAL A 1 169 ? 35.040 1.342 -50.181 1.00 92.25 169 VAL A N 1
ATOM 1335 C CA . VAL A 1 169 ? 34.621 1.446 -51.591 1.00 92.25 169 VAL A CA 1
ATOM 1336 C C . VAL A 1 169 ? 35.418 2.522 -52.323 1.00 92.25 169 VAL A C 1
ATOM 1338 O O . VAL A 1 169 ? 35.883 2.282 -53.434 1.00 92.25 169 VAL A O 1
ATOM 1341 N N . ILE A 1 170 ? 35.613 3.686 -51.701 1.00 91.19 170 ILE A N 1
ATOM 1342 C CA . ILE A 1 170 ? 36.441 4.761 -52.259 1.00 91.19 170 ILE A CA 1
ATOM 1343 C C . ILE A 1 170 ? 37.867 4.247 -52.469 1.00 91.19 170 ILE A C 1
ATOM 1345 O O . ILE A 1 170 ? 38.397 4.360 -53.568 1.00 91.19 170 ILE A O 1
ATOM 1349 N N . ASN A 1 171 ? 38.468 3.620 -51.460 1.00 88.00 171 ASN A N 1
ATOM 1350 C CA . ASN A 1 171 ? 39.831 3.102 -51.541 1.00 88.00 171 ASN A CA 1
ATOM 1351 C C . ASN A 1 171 ? 40.000 2.070 -52.678 1.00 88.00 171 ASN A C 1
ATOM 1353 O O . ASN A 1 171 ? 40.953 2.157 -53.442 1.00 88.00 171 ASN A O 1
ATOM 1357 N N . LEU A 1 172 ? 39.025 1.171 -52.863 1.00 89.88 172 LEU A N 1
ATOM 1358 C CA . LEU A 1 172 ? 39.003 0.205 -53.972 1.00 89.88 172 LEU A CA 1
ATOM 1359 C C . LEU A 1 172 ? 38.781 0.835 -55.357 1.00 89.88 172 LEU A C 1
ATOM 1361 O O . LEU A 1 172 ? 39.062 0.194 -56.360 1.00 89.88 172 LEU A O 1
ATOM 1365 N N . ARG A 1 173 ? 38.221 2.046 -55.437 1.00 88.00 173 ARG A N 1
ATOM 1366 C CA . ARG A 1 173 ? 37.987 2.752 -56.706 1.00 88.00 173 ARG A CA 1
ATOM 1367 C C . ARG A 1 173 ? 39.221 3.520 -57.189 1.00 88.00 173 ARG A C 1
ATOM 1369 O O . ARG A 1 173 ? 39.322 3.795 -58.381 1.00 88.00 173 ARG A O 1
ATOM 1376 N N . TRP A 1 174 ? 40.097 3.918 -56.269 1.00 80.00 174 TRP A N 1
ATOM 1377 C CA . TRP A 1 174 ? 41.254 4.779 -56.541 1.00 80.00 174 TRP A CA 1
ATOM 1378 C C . TRP A 1 174 ? 42.611 4.061 -56.431 1.00 80.00 174 TRP A C 1
ATOM 1380 O O . TRP A 1 174 ? 43.635 4.704 -56.650 1.00 80.00 174 TRP A O 1
ATOM 1390 N N . ASN A 1 175 ? 42.616 2.762 -56.119 1.00 68.94 175 ASN A N 1
ATOM 1391 C CA . ASN A 1 175 ? 43.763 1.850 -56.224 1.00 68.94 175 ASN A CA 1
ATOM 1392 C C . ASN A 1 175 ? 43.523 0.845 -57.350 1.00 68.94 175 ASN A C 1
ATOM 1394 O O . ASN A 1 175 ? 44.512 0.476 -58.017 1.00 68.94 175 ASN A O 1
#

pLDDT: mean 71.26, std 24.59, range [35.53, 98.56]

Foldseek 3Di:
DDDDDDDDDPDDDDPDDPPPDDPDDPDDDDDDDDPPDDDDDDPDDDDDDDDDDDDDDDDPDPPDPDPPPPPVPPPPPPPVCVVVQVVCVVPPPDHDPVVVVVVVVVVVVVVVVVVVVVVVVVVVVVVVVVVVVVVVVVVVVVVVVVVVVVVVVVVVVVVVVVVVVVVVVVVVVVD

Radius of gyration: 36.6 Å; chains: 1; bounding box: 86×36×103 Å

Organism: Trichinella pseudospiralis (NCBI:txid6337)

InterPro domains:
  IPR022786 Geminin/Multicilin [PF07412] (70-149)

Sequence (175 aa):
MALRYIQSSPEGTHLVGVSRAVEVDENTKPGKVPKNRIKRFFSGSRVKVSPNKVDVSTMTDVAVNTVEIGVCTEINALQSGKEDETIALLTEPTPSENYWKMMAENRRLALRTALEENKKFCEELAYLREENRLLRVLAEEGQALKEALDQQNLQAKRMAYIQHAEFKVINLRWN